Protein AF-A0A284R691-F1 (afdb_monomer_lite)

Sequence (108 aa):
MHDHGLKGAQDIILKGDLWIIQTIKDSGLRGRGGAGFPSGLKWSFMNKPGWEKDPRPRYLVANADKGEPGTCKDCEILRGDLHKLMEGCLVAGQGMNTYIYIRGEFFH

Organism: Armillaria ostoyae (NCBI:txid47428)

Secondary structure (DSSP, 8-state):
----HHHHHHHHHTT-HHHHHHHHHHTT-B-TTTT--BHHHHHHTTT-TTGGG--SPPEEEEEE---STT--HHHHHHHH-HHHHHHHHHHHTTTSEEEEEE-GGGG-

pLDDT: mean 75.12, std 13.32, range [38.38, 90.88]

Foldseek 3Di:
DDPPLVVVLVVLVVVDDVVLLVVQQVVQDFDPPPPRHRPSVVLVVCV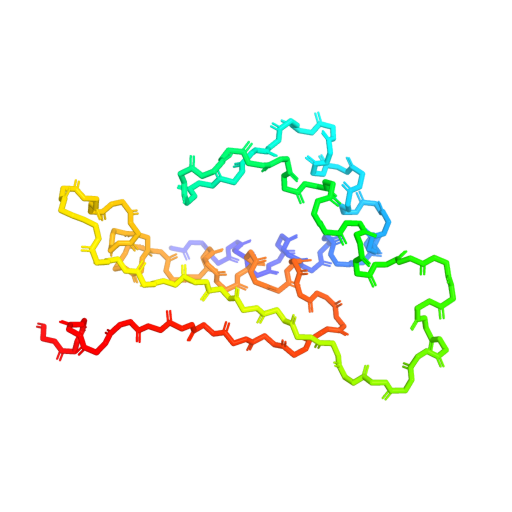PPPNVVDPDAAEAEAEPDDPDPPDCVSVCCVVPPVSNVVSVQCNSQPSHHYHYDHDPVVPD

Radius of gyration: 15.18 Å; chains: 1; bounding box: 36×30×42 Å

InterPro domains:
  IPR011538 NADH-ubiquinone oxidoreductase 51kDa subunit, FMN-binding domain [PF01512] (24-105)
  IPR037225 NADH-ubiquinone oxidoreductase 51kDa subunit, FMN-binding domain superfamily [G3DSA:3.40.50.11540] (29-108)
  IPR037225 NADH-ubiquinone oxidoreductase 51kDa subunit, FMN-binding domain superfamily [SSF142019] (14-107)
  IPR050837 Complex I 51 kDa subunit [PTHR11780] (6-107)

Structure (mmCIF, N/CA/C/O backbone):
data_AF-A0A284R691-F1
#
_entry.id   AF-A0A284R691-F1
#
loop_
_atom_site.group_PDB
_atom_site.id
_atom_site.type_symbol
_atom_site.label_atom_id
_atom_site.label_alt_id
_atom_site.label_comp_id
_atom_site.label_asym_id
_atom_site.label_entity_id
_atom_site.label_seq_id
_atom_site.pdbx_PDB_ins_code
_atom_site.Cartn_x
_atom_site.Cartn_y
_atom_site.Cartn_z
_atom_site.occupancy
_atom_site.B_iso_or_equiv
_atom_site.auth_seq_id
_atom_s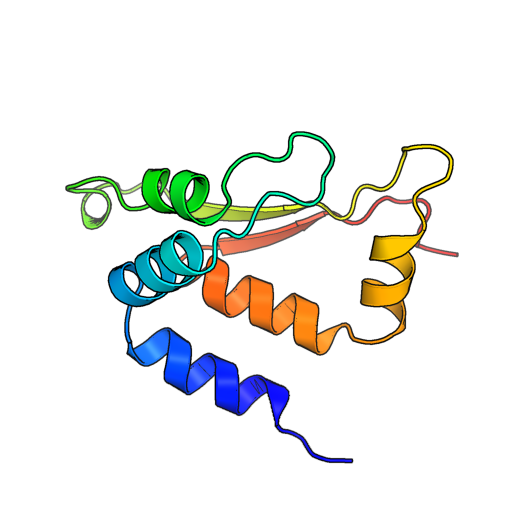ite.auth_comp_id
_atom_site.auth_asym_id
_atom_site.auth_atom_id
_atom_site.pdbx_PDB_model_num
ATOM 1 N N . MET A 1 1 ? -11.983 -2.772 -25.285 1.00 38.38 1 MET A N 1
ATOM 2 C CA . MET A 1 1 ? -10.963 -2.696 -24.218 1.00 38.38 1 MET A CA 1
ATOM 3 C C . MET A 1 1 ? -11.644 -2.064 -23.020 1.00 38.38 1 MET A C 1
ATOM 5 O O . MET A 1 1 ? -12.035 -0.912 -23.113 1.00 38.38 1 MET A O 1
ATOM 9 N N . HIS A 1 2 ? -11.965 -2.866 -22.005 1.00 38.84 2 HIS A N 1
ATOM 10 C CA . HIS A 1 2 ? -12.857 -2.472 -20.914 1.00 38.84 2 HIS A CA 1
ATOM 11 C C . HIS A 1 2 ? -12.098 -1.734 -19.801 1.00 38.84 2 HIS A C 1
ATOM 13 O O . H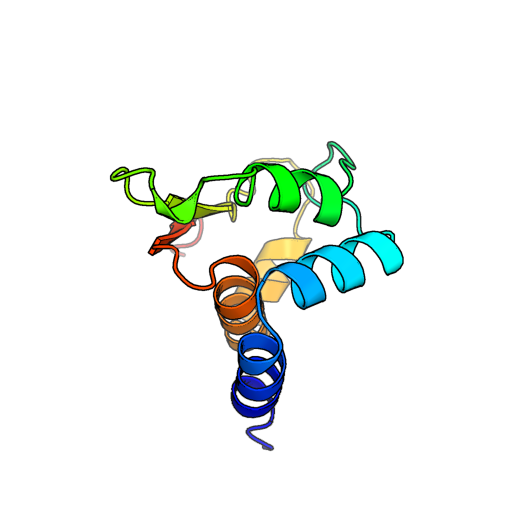IS A 1 2 ? -11.208 -2.294 -19.167 1.00 38.84 2 HIS A O 1
ATOM 19 N N . ASP A 1 3 ? -12.509 -0.493 -19.569 1.00 44.56 3 ASP A N 1
ATOM 20 C CA . ASP A 1 3 ? -12.058 0.442 -18.537 1.00 44.56 3 ASP A CA 1
ATOM 21 C C . ASP A 1 3 ? -12.637 0.079 -17.148 1.00 44.56 3 ASP A C 1
ATOM 23 O O . ASP A 1 3 ? -13.512 0.752 -16.604 1.00 44.56 3 ASP A O 1
ATOM 27 N N . HIS A 1 4 ? -12.235 -1.075 -16.604 1.00 53.47 4 HIS A N 1
ATOM 28 C CA . HIS A 1 4 ? -12.708 -1.562 -15.294 1.00 53.47 4 HIS A CA 1
ATOM 29 C C . HIS A 1 4 ? -11.786 -1.213 -14.120 1.00 53.47 4 HIS A C 1
ATOM 31 O O . HIS A 1 4 ? -12.194 -1.370 -12.970 1.00 53.47 4 HIS A O 1
ATOM 37 N N . GLY A 1 5 ? -10.571 -0.744 -14.393 1.00 53.09 5 GLY A N 1
ATOM 38 C CA . GLY A 1 5 ? -9.533 -0.587 -13.378 1.00 53.09 5 GLY A CA 1
ATOM 39 C C . GLY A 1 5 ? -9.858 0.465 -12.308 1.00 53.09 5 GLY A C 1
ATOM 40 O O . GLY A 1 5 ? -9.950 0.172 -11.115 1.00 53.09 5 GLY A O 1
ATOM 41 N N . LEU A 1 6 ? -10.170 1.692 -12.730 1.00 56.81 6 LEU A N 1
ATOM 42 C CA . LEU A 1 6 ? -10.408 2.811 -11.807 1.00 56.81 6 LEU A CA 1
ATOM 43 C C . LEU A 1 6 ? -11.708 2.680 -10.995 1.00 56.81 6 LEU A C 1
ATOM 45 O O . LEU A 1 6 ? -11.760 3.119 -9.844 1.00 56.81 6 LEU A O 1
ATOM 49 N N . LYS A 1 7 ? -12.747 2.042 -11.554 1.00 61.66 7 LYS A N 1
ATOM 50 C CA . LYS A 1 7 ? -14.026 1.836 -10.849 1.00 61.66 7 LYS A CA 1
ATOM 51 C C . LYS A 1 7 ? -13.881 0.923 -9.633 1.00 61.66 7 LYS A C 1
ATOM 53 O O . LYS A 1 7 ? -14.455 1.217 -8.590 1.00 61.66 7 LYS A O 1
ATOM 58 N N . GLY A 1 8 ? -13.089 -0.146 -9.743 1.00 69.50 8 GLY A N 1
ATOM 59 C CA . GLY A 1 8 ? -12.873 -1.073 -8.629 1.00 69.50 8 GLY A CA 1
ATOM 60 C C . GLY A 1 8 ? -12.174 -0.411 -7.439 1.00 69.50 8 GLY A C 1
ATOM 61 O O . GLY A 1 8 ? -12.533 -0.663 -6.290 1.00 69.50 8 GLY A O 1
ATOM 62 N N . ALA A 1 9 ? -11.217 0.483 -7.704 1.00 72.69 9 ALA A N 1
ATOM 63 C CA . ALA A 1 9 ? -10.506 1.208 -6.656 1.00 72.69 9 ALA A CA 1
ATOM 64 C C . ALA A 1 9 ? -11.422 2.175 -5.887 1.00 72.69 9 ALA A C 1
ATOM 66 O O . ALA A 1 9 ? -11.308 2.276 -4.666 1.00 72.69 9 ALA A O 1
ATOM 67 N N . GLN A 1 10 ? -12.362 2.841 -6.565 1.00 78.19 10 GLN A N 1
ATOM 68 C CA . GLN A 1 10 ? -13.287 3.783 -5.931 1.00 78.19 10 GLN A CA 1
ATOM 69 C C . GLN A 1 10 ? -14.158 3.111 -4.857 1.00 78.19 10 GLN A C 1
ATOM 71 O O . GLN A 1 10 ? -14.224 3.596 -3.727 1.00 78.19 10 GLN A O 1
ATOM 76 N N . ASP A 1 11 ? -14.762 1.964 -5.176 1.00 83.75 11 ASP A N 1
ATOM 77 C CA . ASP A 1 11 ? -15.605 1.215 -4.235 1.00 83.75 11 ASP A CA 1
ATOM 78 C C . ASP A 1 11 ? -14.813 0.696 -3.027 1.00 83.75 11 ASP A C 1
ATOM 80 O O . ASP A 1 11 ? -15.352 0.561 -1.928 1.00 83.75 11 ASP A O 1
ATOM 84 N N . ILE A 1 12 ? -13.526 0.398 -3.218 1.00 84.06 12 ILE A N 1
ATOM 85 C CA . ILE A 1 12 ? -12.627 -0.051 -2.151 1.00 84.06 12 ILE A CA 1
ATOM 86 C C . ILE A 1 12 ? -12.280 1.110 -1.214 1.00 84.06 12 ILE A C 1
ATOM 88 O O . ILE A 1 12 ? -12.368 0.953 0.002 1.00 84.06 12 ILE A O 1
ATOM 92 N N . ILE A 1 13 ? -11.941 2.275 -1.766 1.00 83.94 13 ILE A N 1
ATOM 93 C CA . ILE A 1 13 ? -11.571 3.481 -1.006 1.00 83.94 13 ILE A CA 1
ATOM 94 C C . ILE A 1 13 ? -12.725 3.943 -0.107 1.00 83.94 13 ILE A C 1
ATOM 96 O O . ILE A 1 13 ? -12.508 4.329 1.044 1.00 83.94 13 ILE A O 1
ATOM 100 N N . LEU A 1 14 ? -13.966 3.849 -0.597 1.00 86.06 14 LEU A N 1
ATOM 101 C CA . LEU A 1 14 ? -15.164 4.224 0.163 1.00 86.06 14 LEU A CA 1
ATOM 102 C C . LEU A 1 14 ? -15.415 3.344 1.398 1.00 86.06 14 LEU A C 1
ATOM 104 O O . LEU A 1 14 ? -16.099 3.780 2.321 1.00 86.06 14 LEU A O 1
ATOM 108 N N . LYS A 1 15 ? -14.853 2.131 1.457 1.00 86.56 15 LYS A N 1
ATOM 109 C CA . LYS A 1 15 ? -14.967 1.247 2.632 1.00 86.56 15 LYS A CA 1
ATOM 110 C C . LYS A 1 15 ? -14.053 1.664 3.788 1.00 86.56 15 LYS A C 1
ATOM 112 O O . LYS A 1 15 ? -14.249 1.200 4.911 1.00 86.56 15 LYS A O 1
ATOM 117 N N . GLY A 1 16 ? -13.089 2.546 3.525 1.00 86.69 16 GLY A N 1
ATOM 118 C CA . GLY A 1 16 ? -12.201 3.130 4.522 1.00 86.69 16 GLY A CA 1
ATOM 119 C C . GLY A 1 16 ? -10.997 2.263 4.896 1.00 86.69 16 GLY A C 1
ATOM 120 O O . GLY A 1 16 ? -10.952 1.046 4.701 1.00 86.69 16 GLY A O 1
ATOM 121 N N . ASP A 1 17 ? -10.004 2.922 5.484 1.00 85.38 17 ASP A N 1
ATOM 122 C CA . ASP A 1 17 ? -8.652 2.398 5.673 1.00 85.38 17 ASP A CA 1
ATOM 123 C C . ASP A 1 17 ? -8.610 1.139 6.552 1.00 85.38 17 ASP A C 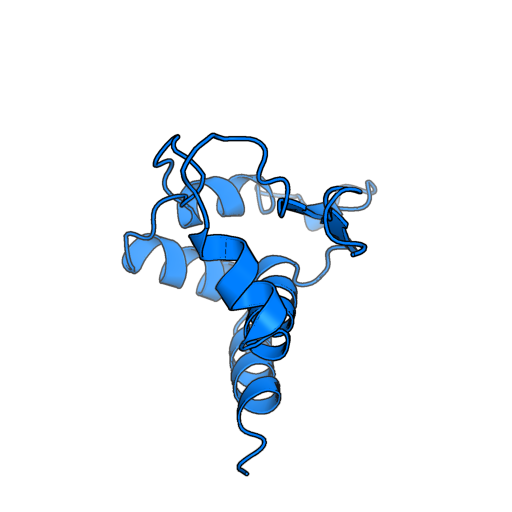1
ATOM 125 O O . ASP A 1 17 ? -7.851 0.205 6.290 1.00 85.38 17 ASP A O 1
ATOM 129 N N . LEU A 1 18 ? -9.431 1.099 7.608 1.00 86.50 18 LEU A N 1
ATOM 130 C CA . LEU A 1 18 ? -9.498 -0.040 8.528 1.00 86.50 18 LEU A CA 1
ATOM 131 C C . LEU A 1 18 ? -9.982 -1.307 7.818 1.00 86.50 18 LEU A C 1
ATOM 133 O O . LEU A 1 18 ? -9.406 -2.379 8.017 1.00 86.50 18 LEU A O 1
ATOM 137 N N . TRP A 1 19 ? -11.002 -1.177 6.965 1.00 90.19 19 TRP A N 1
ATOM 138 C CA . TRP A 1 19 ? -11.534 -2.293 6.188 1.00 90.19 19 TRP A CA 1
ATOM 139 C C . TRP A 1 19 ? -10.494 -2.815 5.191 1.00 90.19 19 TRP A C 1
ATOM 141 O O . TRP A 1 19 ? -10.286 -4.026 5.084 1.00 90.19 19 TRP A O 1
ATOM 151 N N . ILE A 1 20 ? -9.783 -1.907 4.514 1.00 88.62 20 ILE A N 1
ATOM 152 C CA . ILE A 1 20 ? -8.716 -2.251 3.564 1.00 88.62 20 ILE A CA 1
ATOM 153 C C . ILE A 1 20 ? -7.589 -2.999 4.283 1.00 88.62 20 ILE A C 1
ATOM 155 O O . ILE A 1 20 ? -7.199 -4.090 3.867 1.00 88.62 20 ILE A O 1
ATOM 159 N N . ILE A 1 21 ? -7.087 -2.454 5.396 1.00 87.81 21 ILE A N 1
ATOM 160 C CA . ILE A 1 21 ? -5.995 -3.062 6.166 1.00 87.81 21 ILE A CA 1
ATOM 161 C C . ILE A 1 21 ? -6.385 -4.455 6.662 1.00 87.81 21 ILE A C 1
ATOM 163 O O . ILE A 1 21 ? -5.573 -5.378 6.558 1.00 87.81 21 ILE A O 1
ATOM 167 N N . GLN A 1 22 ? -7.603 -4.623 7.183 1.00 89.88 22 GLN A N 1
ATOM 168 C CA . GLN A 1 22 ? -8.074 -5.924 7.651 1.00 89.88 22 GLN A CA 1
ATOM 169 C C . GLN A 1 22 ? -8.182 -6.924 6.495 1.00 89.88 22 GLN A C 1
ATOM 171 O O . GLN A 1 22 ? -7.633 -8.015 6.594 1.00 89.88 22 GLN A O 1
ATOM 176 N N . THR A 1 23 ? -8.744 -6.515 5.356 1.00 90.25 23 THR A N 1
ATOM 177 C CA . THR A 1 23 ? -8.830 -7.358 4.151 1.00 90.25 23 THR A CA 1
ATOM 178 C C . THR A 1 23 ? -7.448 -7.837 3.692 1.00 90.25 23 THR A C 1
ATOM 180 O O . THR A 1 23 ? -7.258 -9.011 3.370 1.00 90.25 23 THR A O 1
ATOM 183 N N . ILE A 1 24 ? -6.438 -6.958 3.707 1.00 88.62 24 ILE A N 1
ATOM 184 C CA . ILE A 1 24 ? -5.063 -7.331 3.344 1.00 88.62 24 ILE A CA 1
ATOM 185 C C . ILE A 1 24 ? -4.433 -8.259 4.391 1.00 88.62 24 ILE A C 1
ATOM 187 O O . ILE A 1 24 ? -3.696 -9.174 4.018 1.00 88.62 24 ILE A O 1
ATOM 191 N N . LYS A 1 25 ? -4.708 -8.069 5.687 1.00 87.12 25 LYS A N 1
ATOM 192 C CA . LYS A 1 25 ? -4.260 -8.999 6.738 1.00 87.12 25 LYS A CA 1
ATOM 193 C C . LYS A 1 25 ? -4.866 -10.388 6.540 1.00 87.12 25 LYS A C 1
ATOM 195 O O . LYS A 1 25 ? -4.118 -11.364 6.524 1.00 87.12 25 LYS A O 1
ATOM 200 N N . ASP A 1 26 ? -6.173 -10.452 6.307 1.00 90.88 26 ASP A N 1
ATOM 201 C CA . ASP A 1 26 ? -6.926 -11.695 6.121 1.00 90.88 26 ASP A CA 1
ATOM 202 C C . ASP A 1 26 ? -6.503 -12.436 4.845 1.00 90.88 26 ASP A C 1
ATOM 204 O O . ASP A 1 26 ? -6.456 -13.663 4.823 1.00 90.88 26 ASP A O 1
ATOM 208 N N . SER A 1 27 ? -6.091 -11.705 3.802 1.00 89.31 27 SER A N 1
ATOM 209 C CA . SER A 1 27 ? -5.545 -12.301 2.573 1.00 89.31 27 SER A CA 1
ATOM 210 C C . SER A 1 27 ? -4.209 -13.036 2.766 1.00 89.31 27 SER A C 1
ATOM 212 O O . SER A 1 27 ? -3.767 -13.762 1.876 1.00 89.31 27 SER A O 1
ATOM 214 N N . GLY A 1 28 ? -3.514 -12.813 3.888 1.00 86.88 28 GLY A N 1
ATOM 215 C CA . GLY A 1 28 ? -2.189 -13.380 4.139 1.00 86.88 28 GLY A CA 1
ATOM 216 C C . GLY A 1 28 ? -1.080 -12.816 3.241 1.00 86.88 28 GLY A C 1
ATOM 217 O O . GLY A 1 28 ? -0.001 -13.410 3.155 1.00 86.88 28 GLY A O 1
ATOM 218 N N . LEU A 1 29 ? -1.313 -11.681 2.568 1.00 86.00 29 LEU A N 1
ATOM 219 C CA . LEU A 1 29 ? -0.350 -11.083 1.646 1.00 86.00 29 LEU A CA 1
ATOM 220 C C . LEU A 1 29 ? 0.981 -10.756 2.341 1.00 86.00 29 LEU A C 1
ATOM 222 O O . LEU A 1 29 ? 1.036 -10.078 3.371 1.00 86.00 29 LEU A O 1
ATOM 226 N N . ARG A 1 30 ? 2.077 -11.187 1.712 1.00 85.12 30 ARG A N 1
ATOM 227 C CA . ARG A 1 30 ? 3.455 -10.929 2.146 1.00 85.12 30 ARG A CA 1
ATOM 228 C C . ARG A 1 30 ? 4.209 -10.073 1.133 1.00 85.12 30 ARG A C 1
ATOM 230 O O . ARG A 1 30 ? 3.965 -10.152 -0.072 1.00 85.12 30 ARG A O 1
ATOM 237 N N . GLY A 1 31 ? 5.149 -9.275 1.630 1.00 81.31 31 GLY A N 1
ATOM 238 C CA . GLY A 1 31 ? 5.976 -8.377 0.834 1.00 81.31 31 GLY A CA 1
ATOM 239 C C . GLY A 1 31 ? 6.755 -9.120 -0.252 1.00 81.31 31 GLY A C 1
ATOM 240 O O . GLY A 1 31 ? 7.395 -10.137 0.008 1.00 81.31 31 GLY A O 1
ATOM 241 N N . ARG A 1 32 ? 6.715 -8.591 -1.480 1.00 81.75 32 ARG A N 1
ATOM 242 C CA . ARG A 1 32 ? 7.324 -9.206 -2.674 1.00 81.75 32 ARG A CA 1
ATOM 243 C C . ARG A 1 32 ? 8.793 -8.819 -2.915 1.00 81.75 32 ARG A C 1
ATOM 245 O O . ARG A 1 32 ? 9.396 -9.343 -3.851 1.00 81.75 32 ARG A O 1
ATOM 252 N N . GLY A 1 33 ? 9.365 -7.961 -2.068 1.00 67.12 33 GLY A N 1
ATOM 253 C CA . GLY A 1 33 ? 10.749 -7.465 -2.148 1.00 67.12 33 GLY A CA 1
ATOM 254 C C 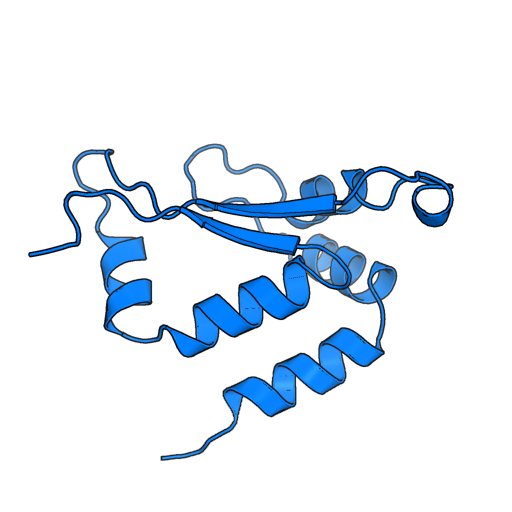. GLY A 1 33 ? 11.783 -8.278 -1.357 1.00 67.12 33 GLY A C 1
ATOM 255 O O . GLY A 1 33 ? 12.733 -7.700 -0.856 1.00 67.12 33 GLY A O 1
ATOM 256 N N . GLY A 1 34 ? 11.568 -9.581 -1.146 1.00 66.50 34 GLY A N 1
ATOM 257 C CA . GLY A 1 34 ? 12.554 -10.483 -0.523 1.00 66.50 34 GLY A CA 1
ATOM 258 C C . GLY A 1 34 ? 12.357 -10.730 0.977 1.00 66.50 34 GLY A C 1
ATOM 259 O O . GLY A 1 34 ? 12.378 -11.876 1.407 1.00 66.50 34 GLY A O 1
ATOM 260 N N . ALA A 1 35 ? 12.040 -9.699 1.768 1.00 73.88 35 ALA A N 1
ATOM 261 C CA . ALA A 1 35 ? 11.876 -9.841 3.225 1.00 73.88 35 ALA A CA 1
ATOM 262 C C . ALA A 1 35 ? 10.626 -10.636 3.668 1.00 73.88 35 ALA A C 1
ATOM 264 O O . ALA A 1 35 ? 10.512 -11.013 4.831 1.00 73.88 35 ALA A O 1
ATOM 265 N N . GLY A 1 36 ? 9.644 -10.841 2.783 1.00 77.81 36 GLY A N 1
ATOM 266 C CA . GLY A 1 36 ? 8.447 -11.640 3.080 1.00 77.81 36 GLY A CA 1
ATOM 267 C C . GLY A 1 36 ? 7.565 -11.116 4.226 1.00 77.81 36 GLY A C 1
ATOM 268 O O . GLY A 1 36 ? 6.724 -11.858 4.734 1.00 77.81 36 GLY A O 1
ATOM 269 N N . PHE A 1 37 ? 7.741 -9.858 4.643 1.00 84.06 37 PHE A N 1
ATOM 270 C CA . PHE A 1 37 ? 7.017 -9.265 5.770 1.00 84.06 37 PHE A CA 1
ATOM 271 C C . PHE A 1 37 ? 5.505 -9.161 5.480 1.00 84.06 37 PHE A C 1
ATOM 273 O O . PHE A 1 37 ? 5.151 -8.769 4.365 1.00 84.06 37 PHE A O 1
ATOM 280 N N . PRO A 1 38 ? 4.598 -9.464 6.431 1.00 87.12 38 PRO A N 1
ATOM 281 C CA . PRO A 1 38 ? 3.154 -9.361 6.205 1.00 87.12 38 PRO A CA 1
ATOM 282 C C . PRO A 1 38 ? 2.725 -7.934 5.833 1.00 87.12 38 PRO A C 1
ATOM 284 O O . PRO A 1 38 ? 2.867 -6.996 6.624 1.00 87.12 38 PRO A O 1
ATOM 287 N N . SER A 1 39 ? 2.183 -7.759 4.627 1.00 86.44 39 SER A N 1
ATOM 288 C CA . SER A 1 39 ? 1.885 -6.438 4.059 1.00 86.44 39 SER A CA 1
ATOM 289 C C . SER A 1 39 ? 0.817 -5.699 4.866 1.00 86.44 39 SER A C 1
ATOM 291 O O . SER A 1 39 ? 1.000 -4.530 5.199 1.00 86.44 39 SER A O 1
ATOM 293 N N . GLY A 1 40 ? -0.252 -6.391 5.273 1.00 85.31 40 GLY A N 1
ATOM 294 C CA . GLY A 1 40 ? -1.339 -5.782 6.049 1.00 85.31 40 GLY A CA 1
ATOM 295 C C . GLY A 1 40 ? -0.908 -5.340 7.450 1.00 85.31 40 GLY A C 1
ATOM 296 O O . GLY A 1 40 ? -1.367 -4.317 7.957 1.00 85.31 40 GLY A O 1
ATOM 297 N N . LEU A 1 41 ? 0.034 -6.061 8.070 1.00 86.88 41 LEU A N 1
ATOM 298 C CA . LEU A 1 41 ? 0.623 -5.642 9.342 1.00 86.88 41 LEU A CA 1
ATOM 299 C C . LEU A 1 41 ? 1.453 -4.367 9.164 1.00 86.88 41 LEU A C 1
ATOM 301 O O . LEU A 1 41 ? 1.279 -3.422 9.931 1.00 86.88 41 LEU A O 1
ATOM 305 N N . LYS A 1 42 ? 2.283 -4.306 8.115 1.00 86.06 42 LYS A N 1
ATOM 306 C CA . LYS A 1 42 ? 3.089 -3.119 7.798 1.00 86.06 42 LYS A CA 1
ATOM 307 C C . LYS A 1 42 ? 2.219 -1.877 7.626 1.00 86.06 42 LYS A C 1
ATOM 309 O O . LYS A 1 42 ? 2.541 -0.828 8.172 1.00 86.06 42 LYS A O 1
ATOM 314 N N . TRP A 1 43 ? 1.114 -2.003 6.891 1.00 85.50 43 TRP A N 1
ATOM 315 C CA . TRP A 1 43 ? 0.205 -0.884 6.628 1.00 85.50 43 TRP A CA 1
ATOM 316 C C . TRP A 1 43 ? -0.480 -0.393 7.905 1.00 85.50 43 TRP A C 1
ATOM 318 O O . TRP A 1 43 ? -0.655 0.808 8.087 1.00 85.50 43 TRP A O 1
ATOM 328 N N . SER A 1 44 ? -0.776 -1.293 8.849 1.00 85.19 44 SER A N 1
ATOM 329 C CA . SER A 1 44 ? -1.404 -0.904 10.116 1.00 85.19 44 SER A CA 1
ATOM 330 C C . SER A 1 44 ? -0.552 0.011 11.001 1.00 85.19 44 SER A C 1
ATOM 332 O O . SER A 1 44 ? -1.104 0.720 11.837 1.00 85.19 44 SER A O 1
ATOM 334 N N . PHE A 1 45 ? 0.766 0.074 10.789 1.00 86.31 45 PHE A N 1
ATOM 335 C CA . PHE A 1 45 ? 1.633 1.001 11.523 1.00 86.31 45 PHE A CA 1
ATOM 336 C C . PHE A 1 45 ? 1.384 2.470 11.163 1.00 86.31 45 PHE A C 1
ATOM 338 O O . PHE A 1 45 ? 1.631 3.347 11.991 1.00 86.31 45 PHE A O 1
ATOM 345 N N . MET A 1 46 ? 0.859 2.739 9.963 1.00 83.12 46 MET A N 1
ATOM 346 C CA . MET A 1 46 ? 0.535 4.097 9.517 1.00 83.12 46 MET A CA 1
ATOM 347 C C . MET A 1 46 ? -0.766 4.625 10.128 1.00 83.12 46 MET A C 1
ATOM 349 O O . MET A 1 46 ? -0.902 5.833 10.306 1.00 83.12 46 MET A O 1
ATOM 353 N N . ASN A 1 47 ? -1.674 3.724 10.521 1.00 80.19 47 ASN A N 1
ATOM 354 C CA . ASN A 1 47 ? -2.982 4.051 11.093 1.00 80.19 47 ASN A CA 1
ATOM 355 C C . ASN A 1 47 ? -3.056 3.708 12.590 1.00 80.19 47 ASN A C 1
ATOM 357 O O . ASN A 1 47 ? -4.052 3.180 13.084 1.00 80.19 47 ASN A O 1
ATOM 361 N N . LYS A 1 48 ? -1.980 3.987 13.331 1.00 80.44 48 LYS A N 1
ATOM 362 C CA . LYS A 1 48 ? -1.948 3.824 14.793 1.00 80.44 48 LYS A CA 1
ATOM 363 C C . LYS A 1 48 ? -2.979 4.740 15.482 1.00 80.44 48 LYS A C 1
ATOM 365 O O . LYS A 1 48 ? -3.244 5.823 14.969 1.00 80.44 48 LYS A O 1
ATOM 370 N N . PRO A 1 49 ? -3.523 4.388 16.660 1.00 81.25 49 PRO A N 1
ATOM 371 C CA . PRO A 1 49 ? -4.485 5.238 17.364 1.00 81.25 49 PRO A CA 1
ATOM 372 C C . PRO A 1 49 ? -4.015 6.698 17.481 1.00 81.25 49 PRO A C 1
ATOM 374 O O . PRO A 1 49 ? -2.896 6.963 17.920 1.00 81.25 49 PRO A O 1
ATOM 377 N N . GLY A 1 50 ? -4.864 7.640 17.058 1.00 81.81 50 GLY A N 1
ATOM 378 C CA . GLY A 1 50 ? -4.559 9.075 17.075 1.00 81.81 50 GLY A CA 1
ATOM 379 C C . GLY A 1 50 ? -3.719 9.591 15.901 1.00 81.81 50 GLY A C 1
ATOM 380 O O . GLY A 1 50 ? -3.323 10.753 15.937 1.00 81.81 50 GLY A O 1
ATOM 381 N N . TRP A 1 51 ? -3.466 8.778 14.868 1.00 82.44 51 TRP A N 1
ATOM 382 C CA . TRP A 1 51 ? -2.735 9.200 13.665 1.00 82.44 51 TRP A CA 1
ATOM 383 C C . TRP A 1 51 ? -3.353 10.427 12.975 1.00 82.44 51 TRP A C 1
ATOM 385 O O . TRP A 1 51 ? -2.617 11.248 12.445 1.00 82.44 51 TRP A O 1
ATOM 395 N N . GLU A 1 52 ? -4.677 10.595 13.032 1.00 81.94 52 GLU A N 1
ATOM 396 C CA . GLU A 1 52 ? -5.408 11.739 12.454 1.00 81.94 52 GLU A CA 1
ATOM 397 C C . GLU A 1 52 ? -5.011 13.085 13.078 1.00 81.94 52 GLU A C 1
ATOM 399 O O . GLU A 1 52 ? -5.173 14.135 12.465 1.00 81.94 52 GLU A O 1
ATOM 404 N N . LYS A 1 53 ? -4.495 13.055 14.313 1.00 85.44 53 LYS A N 1
ATOM 405 C CA . LYS A 1 53 ? -4.041 14.242 15.048 1.00 85.44 53 LYS A CA 1
ATOM 406 C C . LYS A 1 53 ? -2.572 14.567 14.782 1.00 85.44 53 LYS A C 1
ATOM 408 O O . LYS A 1 53 ? -2.078 15.573 15.285 1.00 85.44 53 LYS A O 1
ATOM 413 N N . ASP A 1 54 ? -1.858 13.706 14.058 1.00 85.31 54 ASP A N 1
ATOM 414 C CA . ASP A 1 54 ? -0.465 13.934 13.694 1.00 85.31 54 ASP A CA 1
ATOM 415 C C . ASP A 1 54 ? -0.411 14.939 12.529 1.00 85.31 54 ASP A C 1
ATOM 417 O O . ASP A 1 54 ? -0.925 14.646 11.450 1.00 85.31 54 ASP A O 1
ATOM 421 N N . PRO A 1 55 ? 0.202 16.123 12.705 1.00 84.19 55 PRO A N 1
ATOM 422 C CA . PRO A 1 55 ? 0.252 17.140 11.656 1.00 84.19 55 PRO A CA 1
ATOM 423 C C . PRO A 1 55 ? 1.226 16.783 10.525 1.00 84.19 55 PRO A C 1
ATOM 425 O O . PRO A 1 55 ? 1.318 17.510 9.535 1.00 84.19 55 PRO A O 1
ATOM 428 N N . ARG A 1 56 ? 2.013 15.707 10.668 1.00 85.69 56 ARG A N 1
ATOM 429 C CA . ARG A 1 56 ? 3.029 15.342 9.681 1.00 85.69 56 ARG A CA 1
ATOM 430 C C . ARG A 1 56 ? 2.386 14.697 8.450 1.00 85.69 56 ARG A C 1
ATOM 432 O O . ARG A 1 56 ? 1.602 13.757 8.592 1.00 85.69 56 ARG A O 1
ATOM 439 N N . PRO A 1 57 ? 2.764 15.125 7.232 1.00 83.25 57 PRO A N 1
ATOM 440 C CA . PRO A 1 57 ? 2.283 14.494 6.016 1.00 83.25 57 PRO A CA 1
ATOM 441 C C . PRO A 1 57 ? 2.747 13.039 5.953 1.00 83.25 57 PRO A C 1
ATOM 443 O O . PRO A 1 57 ? 3.885 12.700 6.286 1.00 83.25 57 PRO A O 1
ATOM 446 N N . ARG A 1 58 ? 1.840 12.173 5.513 1.00 84.75 58 ARG A N 1
ATOM 447 C CA . ARG A 1 58 ? 2.074 10.736 5.391 1.00 84.75 58 ARG A CA 1
ATOM 448 C C . ARG A 1 58 ? 2.433 10.410 3.950 1.00 84.75 58 ARG A C 1
ATOM 450 O O . ARG A 1 58 ? 1.795 10.921 3.030 1.00 84.75 58 ARG A O 1
ATOM 457 N N . TYR A 1 59 ? 3.424 9.541 3.770 1.00 86.19 59 TYR A N 1
ATOM 458 C CA . TYR A 1 59 ? 3.956 9.202 2.455 1.00 86.19 59 TYR A CA 1
ATOM 459 C C . TYR A 1 59 ? 3.947 7.699 2.200 1.00 86.19 59 TYR A C 1
ATOM 461 O O . TYR A 1 59 ? 4.367 6.916 3.053 1.00 86.19 59 TYR A O 1
ATOM 469 N N . LEU A 1 60 ? 3.493 7.310 1.011 1.00 85.12 60 LEU A N 1
ATOM 470 C CA . LEU A 1 60 ? 3.655 5.975 0.456 1.00 85.12 60 LEU A CA 1
ATOM 471 C C . LEU A 1 60 ? 4.754 6.033 -0.602 1.00 85.12 60 LEU A C 1
ATOM 473 O O . LEU A 1 60 ? 4.686 6.836 -1.527 1.00 85.12 60 LEU A O 1
ATOM 477 N N . VAL A 1 61 ? 5.758 5.168 -0.481 1.00 84.75 61 VAL A N 1
ATOM 478 C CA . VAL A 1 61 ? 6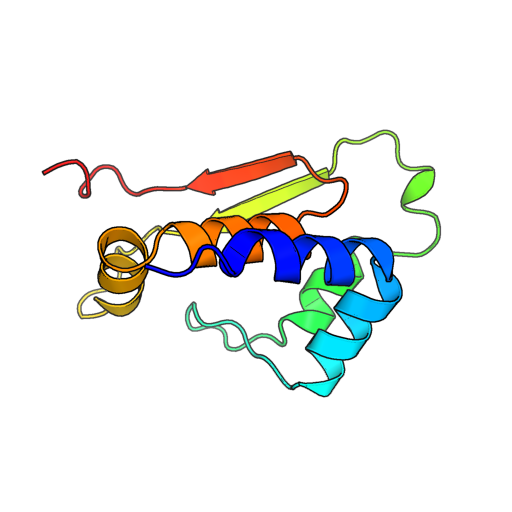.795 5.016 -1.506 1.00 84.75 61 VAL A CA 1
ATOM 479 C C . VAL A 1 61 ? 6.674 3.624 -2.110 1.00 84.75 61 VAL A C 1
ATOM 481 O O . VAL A 1 61 ? 6.959 2.623 -1.447 1.00 84.75 61 VAL A O 1
ATOM 484 N N . ALA A 1 62 ? 6.232 3.561 -3.363 1.00 83.44 62 ALA A N 1
ATOM 485 C CA . ALA A 1 62 ? 6.281 2.351 -4.165 1.00 83.44 62 ALA A CA 1
ATOM 486 C C . ALA A 1 62 ? 7.713 2.176 -4.679 1.00 83.44 62 ALA A C 1
ATOM 488 O O . ALA A 1 62 ? 8.201 2.962 -5.492 1.00 83.44 62 ALA A O 1
ATOM 489 N N . ASN A 1 63 ? 8.404 1.167 -4.154 1.00 81.50 63 ASN A N 1
ATOM 490 C CA . ASN A 1 63 ? 9.766 0.864 -4.557 1.00 81.50 63 ASN A CA 1
ATOM 491 C C . ASN A 1 63 ? 9.753 0.049 -5.858 1.00 81.50 63 ASN A C 1
ATOM 493 O O . ASN A 1 63 ? 9.378 -1.122 -5.824 1.00 81.50 63 ASN A O 1
ATOM 497 N N . ALA A 1 64 ? 10.164 0.659 -6.970 1.00 71.81 64 ALA A N 1
ATOM 498 C CA . ALA A 1 64 ? 10.433 -0.028 -8.232 1.00 71.81 64 ALA A CA 1
ATOM 499 C C . ALA A 1 64 ? 11.943 -0.070 -8.554 1.00 71.81 64 ALA A C 1
ATOM 501 O O . ALA A 1 64 ? 12.343 -0.154 -9.717 1.00 71.81 64 ALA A O 1
ATOM 502 N N . ASP A 1 65 ? 12.793 -0.019 -7.523 1.00 67.81 65 ASP A N 1
ATOM 503 C CA . ASP A 1 65 ? 14.227 -0.265 -7.640 1.00 67.81 65 ASP A CA 1
ATOM 504 C C . ASP A 1 65 ? 14.501 -1.764 -7.799 1.00 67.81 65 ASP A C 1
ATOM 506 O O . ASP A 1 65 ? 14.249 -2.573 -6.902 1.00 67.81 65 ASP A O 1
ATOM 510 N N . LYS A 1 66 ? 15.004 -2.147 -8.970 1.00 59.81 66 LYS A N 1
ATOM 511 C CA . LYS A 1 66 ? 15.309 -3.529 -9.352 1.00 59.81 66 LYS A CA 1
ATOM 512 C C . LYS A 1 66 ? 16.788 -3.644 -9.693 1.00 59.81 66 LYS A C 1
ATOM 514 O O . LYS A 1 66 ? 17.161 -3.758 -10.854 1.00 59.81 66 LYS A O 1
ATOM 519 N N . GLY A 1 67 ? 17.634 -3.549 -8.670 1.00 52.91 67 GLY A N 1
ATOM 520 C CA . GLY A 1 67 ? 19.081 -3.769 -8.788 1.00 52.91 67 GLY A CA 1
ATOM 521 C C . GLY A 1 67 ? 19.526 -5.219 -8.578 1.00 52.91 67 GLY A C 1
ATOM 522 O O . GLY A 1 67 ? 20.694 -5.533 -8.778 1.00 52.91 67 GLY A O 1
ATOM 523 N N . GLU A 1 68 ? 18.621 -6.107 -8.157 1.00 58.16 68 GLU A N 1
ATOM 524 C CA . GLU A 1 68 ? 18.962 -7.487 -7.801 1.00 58.16 68 GLU A CA 1
ATOM 525 C C . GLU A 1 68 ? 19.109 -8.367 -9.065 1.00 58.16 68 GLU A C 1
ATOM 527 O O . GLU A 1 68 ? 18.156 -8.454 -9.854 1.00 58.16 68 GLU A O 1
ATOM 532 N N . PRO A 1 69 ? 20.269 -9.023 -9.286 1.00 46.78 69 PRO A N 1
ATOM 533 C CA . PRO A 1 69 ? 20.501 -9.845 -10.473 1.00 46.78 69 PRO A CA 1
ATOM 534 C C . PRO A 1 69 ? 19.455 -10.963 -10.605 1.00 46.78 69 PRO A C 1
ATOM 536 O O . PRO A 1 69 ? 19.296 -11.779 -9.702 1.00 46.78 69 PRO A O 1
ATOM 539 N N . GLY A 1 70 ? 18.748 -11.014 -11.740 1.00 51.38 70 GLY A N 1
ATOM 540 C CA . GLY A 1 70 ? 17.774 -12.072 -12.058 1.00 51.38 70 GLY A CA 1
ATOM 541 C C . GLY A 1 70 ? 16.302 -11.752 -11.759 1.00 51.38 70 GLY A C 1
ATOM 542 O O . GLY A 1 70 ? 15.428 -12.562 -12.067 1.00 51.38 70 GLY A O 1
ATOM 543 N N . THR A 1 71 ? 15.979 -10.573 -11.220 1.00 51.94 71 THR A N 1
ATOM 544 C CA . THR A 1 71 ? 14.597 -10.231 -10.849 1.00 51.94 71 THR A CA 1
ATOM 545 C C . THR A 1 71 ? 13.909 -9.342 -11.905 1.00 51.94 71 THR A C 1
ATOM 547 O O . THR A 1 71 ? 13.841 -8.132 -11.743 1.00 51.94 71 THR A O 1
ATOM 550 N N . CYS A 1 72 ? 13.298 -9.915 -12.953 1.00 57.44 72 CYS A N 1
ATOM 551 C CA . CYS A 1 72 ? 12.581 -9.146 -14.003 1.00 57.44 72 CYS A CA 1
ATOM 552 C C . CYS A 1 72 ? 11.101 -8.817 -13.698 1.00 57.44 72 CYS A C 1
ATOM 554 O O . CYS A 1 72 ? 10.485 -8.009 -14.389 1.00 57.44 72 CYS A O 1
ATOM 556 N N . LYS A 1 73 ? 10.523 -9.391 -12.634 1.00 58.53 73 LYS A N 1
ATOM 557 C CA . LYS A 1 73 ? 9.065 -9.377 -12.361 1.00 58.53 73 LYS A CA 1
ATOM 558 C C . LYS A 1 73 ? 8.387 -7.999 -12.194 1.00 58.53 73 LYS A C 1
ATOM 560 O O . LYS A 1 73 ? 7.176 -7.928 -12.322 1.00 58.53 73 LYS A O 1
ATOM 565 N N . ASP A 1 74 ? 9.129 -6.918 -11.918 1.00 60.94 74 ASP A N 1
ATOM 566 C CA . ASP A 1 74 ? 8.507 -5.576 -11.758 1.00 60.94 74 ASP A CA 1
ATOM 567 C C . ASP A 1 74 ? 8.619 -4.766 -13.058 1.00 60.94 74 ASP A C 1
ATOM 569 O O . ASP A 1 74 ? 7.777 -3.912 -13.318 1.00 60.94 74 ASP A O 1
ATOM 573 N N . CYS A 1 75 ? 9.591 -5.093 -13.920 1.00 57.75 75 CYS A N 1
ATOM 574 C CA . CYS A 1 75 ? 9.717 -4.519 -15.258 1.00 57.75 75 CYS A CA 1
ATOM 575 C C . CYS A 1 75 ? 8.501 -4.880 -16.119 1.00 57.75 75 CYS A C 1
ATOM 577 O O . CYS A 1 75 ? 8.010 -4.046 -16.872 1.00 57.75 75 CYS A O 1
ATOM 579 N N . GLU A 1 76 ? 7.998 -6.111 -15.987 1.00 56.91 76 GLU A N 1
ATOM 580 C CA . GLU A 1 76 ? 6.800 -6.566 -16.700 1.00 56.91 76 GLU A CA 1
ATOM 581 C C . GLU A 1 76 ? 5.519 -5.908 -16.179 1.00 56.91 76 GLU A C 1
ATOM 583 O O . GLU A 1 76 ? 4.633 -5.610 -16.971 1.00 56.91 76 GLU A O 1
ATOM 588 N N . ILE A 1 77 ? 5.426 -5.604 -14.879 1.00 62.41 77 ILE A N 1
ATOM 589 C CA . ILE A 1 77 ? 4.278 -4.875 -14.314 1.00 62.41 77 ILE A CA 1
ATOM 590 C C . ILE A 1 77 ? 4.276 -3.427 -14.817 1.00 62.41 77 ILE A C 1
ATOM 592 O O . ILE A 1 77 ? 3.241 -2.930 -15.253 1.00 62.41 77 ILE A O 1
ATOM 596 N N . LEU A 1 78 ? 5.442 -2.771 -14.829 1.00 62.16 78 LEU A N 1
ATOM 597 C CA . LEU A 1 78 ? 5.587 -1.405 -15.339 1.00 62.16 78 LEU A CA 1
ATOM 598 C C . LEU A 1 78 ? 5.336 -1.300 -16.852 1.00 62.16 78 LEU A C 1
ATOM 600 O O . LEU A 1 78 ? 4.756 -0.313 -17.296 1.00 62.16 78 LEU A O 1
ATOM 604 N N . ARG A 1 79 ? 5.759 -2.298 -17.643 1.00 60.06 79 ARG A N 1
ATOM 605 C CA . ARG A 1 79 ? 5.588 -2.314 -19.109 1.00 60.06 79 ARG A CA 1
ATOM 606 C C . ARG A 1 79 ? 4.232 -2.858 -19.567 1.00 60.06 79 ARG A C 1
ATOM 608 O O . ARG A 1 79 ? 3.769 -2.478 -20.636 1.00 60.06 79 ARG A O 1
ATOM 615 N N . GLY A 1 80 ? 3.622 -3.759 -18.798 1.00 59.28 80 GLY A N 1
ATOM 616 C CA . GLY A 1 80 ? 2.421 -4.497 -19.192 1.00 59.28 80 GLY A CA 1
ATOM 617 C C . GLY A 1 80 ? 1.113 -3.962 -18.611 1.00 59.28 80 GLY A C 1
ATOM 618 O O . GLY A 1 80 ? 0.082 -4.103 -19.263 1.00 59.28 80 GLY A O 1
ATOM 619 N N . ASP A 1 81 ? 1.120 -3.361 -17.413 1.00 66.19 81 ASP A N 1
ATOM 620 C CA . ASP A 1 81 ? -0.112 -2.878 -16.774 1.00 66.19 81 ASP A CA 1
ATOM 621 C C . ASP A 1 81 ? 0.148 -1.806 -15.698 1.00 66.19 81 ASP A C 1
ATOM 623 O O . ASP A 1 81 ? 0.019 -2.023 -14.488 1.00 66.19 81 ASP A O 1
ATOM 627 N N . LEU A 1 82 ? 0.526 -0.611 -16.159 1.00 72.19 82 LEU A N 1
ATOM 628 C CA . LEU A 1 82 ? 0.782 0.541 -15.292 1.00 72.19 82 LEU A CA 1
ATOM 629 C C . LEU A 1 82 ? -0.463 0.959 -14.485 1.00 72.19 82 LEU A C 1
ATOM 631 O O . LEU A 1 82 ? -0.332 1.443 -13.358 1.00 72.19 82 LEU A O 1
ATOM 635 N N . HIS A 1 83 ? -1.665 0.737 -15.026 1.00 78.81 83 HIS A N 1
ATOM 636 C CA . HIS A 1 83 ? -2.927 1.085 -14.368 1.00 78.81 83 HIS A CA 1
ATOM 637 C C . HIS A 1 83 ? -3.129 0.298 -13.069 1.00 78.81 83 HIS A C 1
ATOM 639 O O . HIS A 1 83 ? -3.421 0.902 -12.036 1.00 78.81 83 HIS A O 1
ATOM 645 N N . LYS A 1 84 ? -2.840 -1.010 -13.061 1.00 75.62 84 LYS A N 1
ATOM 646 C CA . LYS A 1 84 ? -2.890 -1.823 -11.831 1.00 75.62 84 LYS A CA 1
ATOM 647 C C . LYS A 1 84 ? -1.923 -1.342 -10.750 1.00 75.62 84 LYS A C 1
ATOM 649 O O . LYS A 1 84 ? -2.245 -1.405 -9.562 1.00 75.62 84 LYS A O 1
ATOM 654 N N . LEU A 1 85 ? -0.739 -0.860 -11.135 1.00 77.12 85 LEU A N 1
ATOM 655 C CA . LEU A 1 85 ? 0.213 -0.294 -10.176 1.00 77.12 85 LEU A CA 1
ATOM 656 C C . LEU A 1 85 ? -0.331 0.999 -9.559 1.00 77.12 85 LEU A C 1
ATOM 658 O O . LEU A 1 85 ? -0.257 1.174 -8.341 1.00 77.12 85 LEU A O 1
ATOM 662 N N . MET A 1 86 ? -0.893 1.884 -10.385 1.00 78.94 86 MET A N 1
ATOM 663 C CA . MET A 1 86 ? -1.504 3.133 -9.923 1.00 78.94 86 MET A CA 1
ATOM 664 C C . MET A 1 86 ? -2.703 2.876 -9.005 1.00 78.94 86 MET A C 1
ATOM 666 O O . MET A 1 86 ? -2.815 3.518 -7.965 1.00 78.94 86 MET A O 1
ATOM 670 N N . GLU A 1 87 ? -3.552 1.901 -9.322 1.00 81.75 87 GLU A N 1
ATOM 671 C CA . GLU A 1 87 ? -4.677 1.498 -8.470 1.00 81.75 87 GLU A CA 1
ATOM 672 C C . GLU A 1 87 ? -4.215 0.944 -7.125 1.00 81.75 87 GLU A C 1
ATOM 674 O O . GLU A 1 87 ? -4.731 1.339 -6.080 1.00 81.75 87 GLU A O 1
ATOM 679 N N . GLY A 1 88 ? -3.200 0.075 -7.129 1.00 81.62 88 GLY A N 1
ATOM 680 C CA . GLY A 1 88 ? -2.606 -0.434 -5.895 1.00 81.62 88 GLY A CA 1
ATOM 681 C C . GLY A 1 88 ? -2.037 0.690 -5.029 1.00 81.62 88 GLY A C 1
ATOM 682 O O . GLY A 1 88 ? -2.225 0.690 -3.814 1.00 81.62 88 GLY A O 1
ATOM 683 N N . CYS A 1 89 ? -1.399 1.680 -5.657 1.00 83.25 89 CYS A N 1
ATOM 684 C CA . CYS A 1 89 ? -0.915 2.886 -4.991 1.00 83.25 89 CYS A CA 1
ATOM 685 C C . CYS A 1 89 ? -2.060 3.732 -4.419 1.00 83.25 89 CYS A C 1
ATOM 687 O O . CYS A 1 89 ? -1.950 4.208 -3.293 1.00 83.25 89 CYS A O 1
ATOM 689 N N . LEU A 1 90 ? -3.164 3.882 -5.151 1.00 83.81 90 LEU A N 1
ATOM 690 C CA . LEU A 1 90 ? -4.329 4.653 -4.717 1.00 83.81 90 LEU A CA 1
ATOM 691 C C . LEU A 1 90 ? -5.027 4.008 -3.508 1.00 83.81 90 LEU A C 1
ATOM 693 O O . LEU A 1 90 ? -5.377 4.701 -2.558 1.00 83.81 90 LEU A O 1
ATOM 697 N N . VAL A 1 91 ? -5.180 2.680 -3.519 1.00 84.31 91 VAL A N 1
ATOM 698 C CA . VAL A 1 91 ? -5.786 1.917 -2.415 1.00 84.31 91 VAL A CA 1
ATOM 699 C C . VAL A 1 91 ? -4.861 1.869 -1.195 1.00 84.31 91 VAL A C 1
ATOM 701 O O . VAL A 1 91 ? -5.315 2.032 -0.066 1.00 84.31 91 VAL A O 1
ATOM 704 N N . ALA A 1 92 ? -3.558 1.656 -1.397 1.00 82.50 92 ALA A N 1
ATOM 705 C CA . ALA A 1 92 ? -2.589 1.583 -0.303 1.00 82.50 92 ALA A CA 1
ATOM 706 C C . ALA A 1 92 ? -2.269 2.956 0.312 1.00 82.50 92 ALA A C 1
ATOM 708 O O . ALA A 1 92 ? -1.945 3.045 1.495 1.00 82.50 92 ALA A O 1
ATOM 709 N N . GLY A 1 93 ? -2.307 4.011 -0.502 1.00 79.81 93 GLY A N 1
ATOM 710 C CA . GLY A 1 93 ? -1.926 5.378 -0.155 1.00 79.81 93 GLY A CA 1
ATOM 711 C C . GLY A 1 93 ? -3.118 6.291 0.107 1.00 79.81 93 GLY A C 1
ATOM 712 O O . GLY A 1 93 ? -2.983 7.505 -0.024 1.00 79.81 93 GLY A O 1
ATOM 713 N N . GLN A 1 94 ? -4.288 5.743 0.444 1.00 80.12 94 GLN A N 1
ATOM 714 C CA . GLN A 1 94 ? -5.483 6.535 0.724 1.00 80.12 94 GLN A CA 1
ATOM 715 C C . GLN A 1 94 ? -5.198 7.609 1.791 1.00 80.12 94 GLN A C 1
ATOM 717 O O . GLN A 1 94 ? -4.783 7.318 2.914 1.00 80.12 94 GLN A O 1
ATOM 722 N N . GLY A 1 95 ? -5.398 8.880 1.427 1.00 66.44 95 GLY A N 1
ATOM 723 C CA . GLY A 1 95 ? -5.106 10.017 2.308 1.00 66.44 95 GLY A CA 1
ATOM 724 C C . GLY A 1 95 ? -3.611 10.206 2.613 1.00 66.44 95 GLY A C 1
ATOM 725 O O . GLY A 1 95 ? -3.265 10.753 3.664 1.00 66.44 95 GLY A O 1
ATOM 726 N N . MET A 1 96 ? -2.729 9.714 1.739 1.00 80.06 96 MET A N 1
ATOM 727 C CA . MET A 1 96 ? -1.274 9.842 1.807 1.00 80.06 96 MET A CA 1
ATOM 728 C C . MET A 1 96 ? -0.726 10.339 0.465 1.00 80.06 96 MET A C 1
ATOM 730 O O . MET A 1 96 ? -1.254 10.041 -0.605 1.00 80.06 96 MET A O 1
ATOM 734 N N . ASN A 1 97 ? 0.386 11.064 0.512 1.00 79.19 97 ASN A N 1
ATOM 735 C CA . ASN A 1 97 ? 1.125 11.428 -0.691 1.00 79.19 97 ASN A CA 1
ATOM 736 C C . ASN A 1 97 ? 1.873 10.195 -1.212 1.00 79.19 97 ASN A C 1
ATOM 738 O O . ASN A 1 97 ? 2.599 9.556 -0.451 1.00 79.19 97 ASN A O 1
ATOM 742 N N . THR A 1 98 ? 1.728 9.859 -2.493 1.00 83.50 98 THR A N 1
ATOM 743 C CA . THR A 1 98 ? 2.339 8.648 -3.058 1.00 83.50 98 THR A CA 1
ATOM 744 C C . THR A 1 98 ? 3.427 8.980 -4.072 1.00 83.50 98 THR A C 1
ATOM 746 O O . THR A 1 98 ? 3.197 9.738 -5.010 1.00 83.50 98 THR A O 1
ATOM 749 N N . TYR A 1 99 ? 4.600 8.376 -3.897 1.00 83.00 99 TYR A N 1
ATOM 750 C CA . TYR A 1 99 ? 5.734 8.459 -4.811 1.00 83.00 99 TYR A CA 1
ATOM 751 C C . TYR A 1 99 ? 6.085 7.072 -5.339 1.00 83.00 99 TYR A C 1
ATOM 753 O O . TYR A 1 99 ? 6.126 6.103 -4.583 1.00 83.00 99 TYR A O 1
ATOM 761 N N . ILE A 1 100 ? 6.382 6.980 -6.633 1.00 81.75 100 ILE A N 1
ATOM 762 C CA . ILE A 1 100 ? 6.917 5.766 -7.252 1.00 81.75 100 ILE A CA 1
ATOM 763 C C . ILE A 1 100 ? 8.393 6.028 -7.529 1.00 81.75 100 ILE A C 1
ATOM 765 O O . ILE A 1 100 ? 8.732 6.920 -8.304 1.00 81.75 100 ILE A O 1
ATOM 769 N N . TYR A 1 101 ? 9.272 5.281 -6.867 1.00 81.81 101 TYR A N 1
ATOM 770 C CA . TYR A 1 101 ? 10.701 5.357 -7.135 1.00 81.81 101 TYR A CA 1
ATOM 771 C C . TYR A 1 101 ? 11.036 4.437 -8.305 1.00 81.81 101 TYR A C 1
ATOM 773 O O . TYR A 1 101 ? 10.883 3.224 -8.185 1.00 81.81 101 TYR A O 1
ATOM 781 N N . ILE A 1 102 ? 11.493 5.015 -9.417 1.00 73.25 102 ILE A N 1
ATOM 782 C CA . ILE A 1 102 ? 11.918 4.287 -10.616 1.00 73.25 102 ILE A CA 1
ATOM 783 C C . ILE A 1 102 ? 13.436 4.411 -10.738 1.00 73.25 102 ILE A C 1
ATOM 785 O O . ILE A 1 102 ? 13.983 5.513 -10.670 1.00 73.25 102 ILE A O 1
ATOM 789 N N . ARG A 1 103 ? 14.122 3.280 -10.934 1.00 72.44 103 ARG A N 1
ATOM 790 C CA . ARG A 1 103 ? 15.575 3.252 -11.136 1.00 72.44 103 ARG A CA 1
ATOM 791 C C . ARG A 1 103 ? 15.947 3.933 -12.459 1.00 72.44 103 ARG A C 1
ATOM 793 O O . ARG A 1 103 ? 15.310 3.691 -13.480 1.00 72.44 103 ARG A O 1
ATOM 800 N N . GLY A 1 104 ? 17.019 4.726 -12.458 1.00 64.88 104 GLY A N 1
ATOM 801 C CA . GLY A 1 104 ? 17.467 5.491 -13.634 1.00 64.88 104 GLY A CA 1
ATOM 802 C C . GLY A 1 104 ? 17.833 4.652 -14.870 1.00 64.88 104 GLY A C 1
ATOM 803 O O . GLY A 1 104 ? 17.834 5.171 -15.979 1.00 64.88 104 GLY A O 1
ATOM 804 N N . GLU A 1 105 ? 18.089 3.351 -14.710 1.00 62.31 105 GLU A N 1
ATOM 805 C CA . GLU A 1 105 ? 18.389 2.429 -15.818 1.00 62.31 105 GLU A CA 1
ATOM 806 C C . GLU A 1 105 ? 17.150 2.063 -16.666 1.00 62.31 105 GLU A C 1
ATOM 808 O O . GLU A 1 105 ? 17.302 1.518 -17.752 1.00 62.31 105 GLU A O 1
ATOM 813 N N . PHE A 1 106 ? 15.928 2.392 -16.219 1.00 56.12 106 PHE A N 1
ATOM 814 C CA . PHE A 1 106 ? 14.677 2.122 -16.952 1.00 56.12 106 PHE A CA 1
ATOM 815 C C . PHE A 1 106 ? 14.305 3.173 -18.011 1.00 56.12 106 PHE A C 1
ATOM 817 O O . PHE A 1 106 ? 13.213 3.113 -18.572 1.00 56.12 106 PHE A O 1
ATOM 824 N N . PHE A 1 107 ? 15.184 4.140 -18.282 1.00 54.69 107 PHE A N 1
ATOM 825 C CA . PHE A 1 107 ? 14.960 5.198 -19.276 1.00 54.69 107 PHE A CA 1
ATOM 826 C C . PHE A 1 107 ? 15.420 4.834 -20.705 1.00 54.69 107 PHE A C 1
ATOM 828 O O . PHE A 1 107 ? 15.372 5.695 -21.580 1.00 54.69 107 PHE A O 1
ATOM 835 N N . HIS A 1 108 ? 15.868 3.597 -20.950 1.00 38.66 108 HIS A N 1
ATOM 836 C CA . HIS A 1 108 ? 16.185 3.042 -22.278 1.00 38.66 108 HIS A CA 1
ATOM 837 C C . HIS A 1 108 ? 15.343 1.786 -22.552 1.00 38.66 108 HIS A C 1
ATOM 839 O O . HIS A 1 108 ? 15.066 1.530 -23.743 1.00 38.66 108 HIS A O 1
#